Protein AF-A0A9Q8LEL9-F1 (afdb_monomer_lite)

pLDDT: mean 82.4, std 12.95, range [45.0, 96.31]

InterPro domains:
  IPR043750 Protein of unknown function DUF5695 [PF18951] (2-155)

Sequence (155 aa):
MFDSAQLRSTNPVNSKTSRSLLHSDFSNVSPTTAGKLNITRDWVQDGADLVLQATISMTKGAKAVEPGSFGFPIEFNKIFTSRTADQVTAECSLVNPYIGLGAGYLQVARLGGNVPDMVVTPSNFGIKFEAWRFLAEFNGAPYYYQSTGFKGLYS

Secondary structure (DSSP, 8-state):
----GGGS-S--EEE--SS-SEEEE-TTT-TTTTTTEEEEEEEEEETTEEEEEEEEEEPTTPPP----------------TT--HHHHHHH-EEEEEE--BTT-EEEEEETT-PSPPEEE--SSTT--B----PPPPPTTS--GGGGSTTS----

Foldseek 3Di:
DDWDQVQFDPDFDWDDDPFAPIKGWRCRTTPVCNQFKTWMWGFGDDPPDTDIDIDIDTHPPHDDDDDPDDDDWDDFAQQCPPHDPVRNQPRGWAWDWDQDFLPTKIWIARSVRDDDTDIGHDPDSVGTRHDFDFDDDDPPDDPSSVVDVRRGRTD

Structure (mmCIF, N/CA/C/O backbone):
data_AF-A0A9Q8LEL9-F1
#
_entry.id   AF-A0A9Q8LEL9-F1
#
loop_
_atom_site.group_PDB
_atom_site.id
_atom_site.type_symbol
_atom_site.label_atom_id
_atom_site.label_alt_id
_atom_site.label_comp_id
_atom_site.label_asym_id
_atom_site.label_entity_id
_atom_site.label_seq_id
_atom_site.pdbx_PDB_ins_code
_atom_site.Cartn_x
_atom_site.Cartn_y
_atom_site.Cartn_z
_atom_site.occupancy
_atom_site.B_iso_or_equiv
_atom_site.auth_seq_id
_atom_site.auth_comp_id
_atom_site.auth_asym_id
_atom_site.auth_atom_id
_atom_site.pdbx_PDB_model_num
ATOM 1 N N . MET A 1 1 ? 19.915 15.598 -7.164 1.00 46.81 1 MET A N 1
ATOM 2 C CA . MET A 1 1 ? 18.605 16.155 -6.769 1.00 46.81 1 MET A CA 1
ATOM 3 C C . MET A 1 1 ? 17.767 14.992 -6.267 1.00 46.81 1 MET A C 1
ATOM 5 O O . MET A 1 1 ? 17.663 14.009 -6.989 1.00 46.81 1 MET A O 1
ATOM 9 N N . PHE A 1 2 ? 17.295 15.042 -5.022 1.00 51.59 2 PHE A N 1
ATOM 10 C CA . PHE A 1 2 ? 16.449 13.989 -4.458 1.00 51.59 2 PHE A CA 1
ATOM 11 C C . PHE A 1 2 ? 15.036 14.108 -5.046 1.00 51.59 2 PHE A C 1
ATOM 13 O O . PHE A 1 2 ? 14.494 15.209 -5.099 1.00 51.59 2 PHE A O 1
ATOM 20 N N . ASP A 1 3 ? 14.469 12.998 -5.518 1.00 60.22 3 ASP A N 1
ATOM 21 C CA . ASP A 1 3 ? 13.067 12.922 -5.938 1.00 60.22 3 ASP A CA 1
ATOM 22 C C . ASP A 1 3 ? 12.185 12.922 -4.685 1.00 60.22 3 ASP A C 1
ATOM 24 O O . ASP A 1 3 ? 12.117 11.915 -3.979 1.00 60.22 3 ASP A O 1
ATOM 28 N N . SER A 1 4 ? 11.575 14.063 -4.362 1.00 62.59 4 SER A N 1
ATOM 29 C CA . SER A 1 4 ? 10.635 14.171 -3.247 1.00 62.59 4 SER A CA 1
ATOM 30 C C . SER A 1 4 ? 9.199 14.094 -3.757 1.00 62.59 4 SER A C 1
ATOM 32 O O . SER A 1 4 ? 8.887 14.561 -4.852 1.00 62.59 4 SER A O 1
ATOM 34 N N . ALA A 1 5 ? 8.292 13.558 -2.935 1.00 65.56 5 ALA A N 1
ATOM 35 C CA . ALA A 1 5 ? 6.870 13.493 -3.272 1.00 65.56 5 ALA A CA 1
ATOM 36 C C . ALA A 1 5 ? 6.263 14.875 -3.597 1.00 65.56 5 ALA A C 1
ATOM 38 O O . ALA A 1 5 ? 5.335 14.954 -4.391 1.00 65.56 5 ALA A O 1
ATOM 39 N N . GLN A 1 6 ? 6.823 15.964 -3.051 1.00 65.31 6 GLN A N 1
ATOM 40 C CA . GLN A 1 6 ? 6.395 17.341 -3.323 1.00 65.31 6 GLN A CA 1
ATOM 41 C C . GLN A 1 6 ? 6.681 17.798 -4.765 1.00 65.31 6 GLN A C 1
ATOM 43 O O . GLN A 1 6 ? 5.990 18.675 -5.275 1.00 65.31 6 GLN A O 1
ATOM 48 N N . LEU A 1 7 ? 7.697 17.227 -5.422 1.00 67.69 7 LEU A N 1
ATOM 49 C CA . LEU A 1 7 ? 8.067 17.560 -6.804 1.00 67.69 7 LEU A CA 1
ATOM 50 C C . LEU A 1 7 ? 7.344 16.689 -7.842 1.00 67.69 7 LEU A C 1
ATOM 52 O O . LEU A 1 7 ? 7.538 16.880 -9.044 1.00 67.69 7 LEU A O 1
ATOM 56 N N . ARG A 1 8 ? 6.533 15.725 -7.394 1.00 74.69 8 ARG A N 1
ATOM 57 C CA . ARG A 1 8 ? 5.787 14.815 -8.263 1.00 74.69 8 ARG A CA 1
ATOM 58 C C . ARG A 1 8 ? 4.420 15.396 -8.601 1.00 74.69 8 ARG A C 1
ATOM 60 O O . ARG A 1 8 ? 3.769 16.006 -7.756 1.00 74.69 8 ARG A O 1
ATOM 67 N N . SER A 1 9 ? 3.962 15.172 -9.832 1.00 79.44 9 SER A N 1
ATOM 68 C CA . SER A 1 9 ? 2.556 15.426 -10.170 1.00 79.44 9 SER A CA 1
ATOM 69 C C . SER A 1 9 ? 1.664 14.541 -9.292 1.00 79.44 9 SER A C 1
ATOM 71 O O . SER A 1 9 ? 2.020 13.411 -8.979 1.00 79.44 9 SER A O 1
ATOM 73 N N . THR A 1 10 ? 0.488 15.017 -8.900 1.00 82.50 10 THR A N 1
ATOM 74 C CA . THR A 1 10 ? -0.514 14.190 -8.201 1.00 82.50 10 THR A CA 1
ATOM 75 C C . THR A 1 10 ? -1.539 13.579 -9.157 1.00 82.50 10 THR A C 1
ATOM 77 O O . THR A 1 10 ? -2.416 12.834 -8.729 1.00 82.50 10 THR A O 1
ATOM 80 N N . ASN A 1 11 ? -1.411 13.857 -10.459 1.00 87.44 11 ASN A N 1
ATOM 81 C CA . ASN A 1 11 ? -2.366 13.471 -11.492 1.00 87.44 11 ASN A CA 1
ATOM 82 C C . ASN A 1 11 ? -1.689 12.567 -12.540 1.00 87.44 11 ASN A C 1
ATOM 84 O O . ASN A 1 11 ? -1.211 13.081 -13.560 1.00 87.44 11 ASN A O 1
ATOM 88 N N . PRO A 1 12 ? -1.609 11.240 -12.307 1.00 90.00 12 PRO A N 1
ATOM 89 C CA . PRO A 1 12 ? -1.180 10.300 -13.341 1.00 90.00 12 PRO A CA 1
ATOM 90 C C . PRO A 1 12 ? -2.164 10.303 -14.517 1.00 90.00 12 PRO A C 1
ATOM 92 O O . PRO A 1 12 ? -3.335 10.672 -14.369 1.00 90.00 12 PRO A O 1
ATOM 95 N N . VAL A 1 13 ? -1.705 9.861 -15.687 1.00 92.56 13 VAL A N 1
ATOM 96 C CA . VAL A 1 13 ? -2.573 9.712 -16.859 1.00 92.56 13 VAL A CA 1
ATOM 97 C C . VAL A 1 13 ? -3.440 8.474 -16.660 1.00 92.56 13 VAL A C 1
ATOM 99 O O . VAL A 1 13 ? -2.951 7.348 -16.655 1.00 92.56 13 VAL A O 1
ATOM 102 N N . ASN A 1 14 ? -4.741 8.682 -16.475 1.00 94.75 14 ASN A N 1
ATOM 103 C CA . ASN A 1 14 ? -5.685 7.606 -16.193 1.00 94.75 14 ASN A CA 1
ATOM 104 C C . ASN A 1 14 ? -6.493 7.223 -17.434 1.00 94.75 14 ASN A C 1
ATOM 106 O O . ASN A 1 14 ? -6.934 8.082 -18.195 1.00 94.75 14 ASN A O 1
ATOM 110 N N . SER A 1 15 ? -6.746 5.929 -17.603 1.00 94.56 15 SER A N 1
ATOM 111 C CA . SER A 1 15 ? -7.616 5.393 -18.650 1.00 94.56 15 SER A CA 1
ATOM 112 C C . SER A 1 15 ? -8.346 4.136 -18.170 1.00 94.56 15 SER A C 1
ATOM 114 O O . SER A 1 15 ? -8.002 3.547 -17.145 1.00 94.56 15 SER A O 1
ATOM 116 N N . LYS A 1 16 ? -9.391 3.733 -18.897 1.00 89.38 16 LYS A N 1
ATOM 117 C CA . LYS A 1 16 ? -10.044 2.432 -18.709 1.00 89.38 16 LYS A CA 1
ATOM 118 C C . LYS A 1 16 ? -9.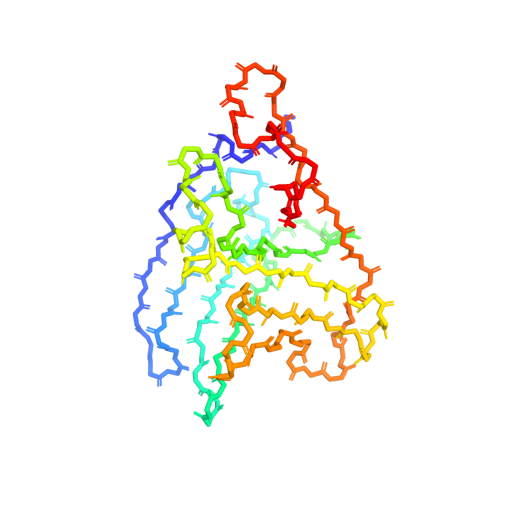535 1.470 -19.770 1.00 89.38 16 LYS A C 1
ATOM 120 O O . LYS A 1 16 ? -9.410 1.853 -20.932 1.00 89.38 16 LYS A O 1
ATOM 125 N N . THR A 1 17 ? -9.304 0.222 -19.388 1.00 87.56 17 THR A N 1
ATOM 126 C CA . THR A 1 17 ? -8.983 -0.853 -20.332 1.00 87.56 17 THR A CA 1
ATOM 127 C C . THR A 1 17 ? -10.017 -1.966 -20.203 1.00 87.56 17 THR A C 1
ATOM 129 O O . THR A 1 17 ? -10.794 -1.996 -19.254 1.00 87.56 17 THR A O 1
ATOM 132 N N . SER A 1 18 ? -10.042 -2.911 -21.144 1.00 85.56 18 SER A N 1
ATOM 133 C CA . SER A 1 18 ? -10.918 -4.086 -21.035 1.00 85.56 18 SER A CA 1
ATOM 134 C C . SER A 1 18 ? -10.528 -5.040 -19.898 1.00 85.56 18 SER A C 1
ATOM 136 O O . SER A 1 18 ? -11.306 -5.927 -19.566 1.00 85.56 18 SER A O 1
ATOM 138 N N . ARG A 1 19 ? -9.326 -4.885 -19.325 1.00 84.75 19 ARG A N 1
ATOM 139 C CA . ARG A 1 19 ? -8.739 -5.791 -18.327 1.00 84.75 19 ARG A CA 1
ATOM 140 C C . ARG A 1 19 ? -8.566 -5.160 -16.944 1.00 84.75 19 ARG A C 1
ATOM 142 O O . ARG A 1 19 ? -8.243 -5.878 -16.006 1.00 84.75 19 ARG A O 1
ATOM 149 N N . SER A 1 20 ? -8.772 -3.852 -16.807 1.00 93.56 20 SER A N 1
ATOM 150 C CA . SER A 1 20 ? -8.625 -3.134 -15.540 1.00 93.56 20 SER A CA 1
ATOM 151 C C . SER A 1 20 ? -9.767 -2.149 -15.310 1.00 93.56 20 SER A C 1
ATOM 153 O O . SER A 1 20 ? -10.236 -1.473 -16.226 1.00 93.56 20 SER A O 1
ATOM 155 N N . LEU A 1 21 ? -10.198 -2.051 -14.052 1.00 95.31 21 LEU A N 1
ATOM 156 C CA . LEU A 1 21 ? -11.154 -1.050 -13.581 1.00 95.31 21 LEU A CA 1
ATOM 157 C C . LEU A 1 21 ? -10.589 0.367 -13.743 1.00 95.31 21 LEU A C 1
ATOM 159 O O . LEU A 1 21 ? -11.326 1.310 -14.039 1.00 95.31 21 LEU A O 1
ATOM 163 N N . LEU A 1 22 ? -9.275 0.501 -13.551 1.00 95.75 22 LEU A N 1
ATOM 164 C CA . LEU A 1 22 ? -8.522 1.735 -13.727 1.00 95.75 22 LEU A CA 1
ATOM 165 C C . LEU A 1 22 ? -7.073 1.407 -14.086 1.00 95.75 22 LEU A C 1
ATOM 167 O O . LEU A 1 22 ? -6.400 0.712 -13.326 1.00 95.75 22 LEU A O 1
ATOM 171 N N . HIS A 1 23 ? -6.600 1.968 -15.195 1.00 96.31 23 HIS A N 1
ATOM 172 C CA . HIS A 1 23 ? -5.195 1.995 -15.582 1.00 96.31 23 HIS A CA 1
ATOM 173 C C . HIS A 1 23 ? -4.619 3.391 -15.324 1.00 96.31 23 HIS A C 1
ATOM 175 O O . HIS A 1 23 ? -5.200 4.387 -15.757 1.00 96.31 23 HIS A O 1
ATOM 181 N N . SER A 1 24 ? -3.479 3.464 -14.644 1.00 93.88 24 SER A N 1
ATOM 182 C CA . SER A 1 24 ? -2.731 4.693 -14.369 1.00 93.88 24 SER A CA 1
ATOM 183 C C . SER A 1 24 ? -1.325 4.586 -14.960 1.00 93.88 24 SER A C 1
ATOM 185 O O . SER A 1 24 ? -0.557 3.713 -14.560 1.00 93.88 24 SER A O 1
ATOM 187 N N . ASP A 1 25 ? -0.968 5.509 -15.847 1.00 91.75 25 ASP A N 1
ATOM 188 C CA . ASP A 1 25 ? 0.383 5.697 -16.377 1.00 91.75 25 ASP A CA 1
ATOM 189 C C . ASP A 1 25 ? 1.076 6.845 -15.625 1.00 91.75 25 ASP A C 1
ATOM 191 O O . ASP A 1 25 ? 0.520 7.938 -15.467 1.00 91.75 25 ASP A O 1
ATOM 195 N N . PHE A 1 26 ? 2.285 6.572 -15.119 1.00 89.06 26 PHE A N 1
ATOM 196 C CA . PHE A 1 26 ? 3.048 7.498 -14.281 1.00 89.06 26 PHE A CA 1
ATOM 197 C C . PHE A 1 26 ? 4.170 8.246 -15.024 1.00 89.06 26 PHE A C 1
ATOM 199 O O . PHE A 1 26 ? 5.007 8.896 -14.391 1.00 89.06 26 PHE A O 1
ATOM 206 N N . SER A 1 27 ? 4.207 8.196 -16.355 1.00 85.12 27 SER A N 1
ATOM 207 C CA . SER A 1 27 ? 5.225 8.857 -17.187 1.00 85.12 27 SER A CA 1
ATOM 208 C C . SER A 1 27 ? 5.311 10.373 -16.971 1.00 85.12 27 SER A C 1
ATOM 210 O O . SER A 1 27 ? 6.387 10.953 -17.121 1.00 85.12 27 SER A O 1
ATOM 212 N N . ASN A 1 28 ? 4.214 11.018 -16.562 1.00 84.12 28 ASN A N 1
ATOM 213 C CA . ASN A 1 28 ? 4.140 12.453 -16.275 1.00 84.12 28 ASN A CA 1
ATOM 214 C C . ASN A 1 28 ? 4.367 12.810 -14.790 1.00 84.12 28 ASN A C 1
ATOM 216 O O . ASN A 1 28 ? 4.182 13.966 -14.407 1.00 84.12 28 ASN A O 1
ATOM 220 N N . VAL A 1 29 ? 4.718 11.837 -13.941 1.00 75.88 29 VAL A N 1
ATOM 221 C CA . VAL A 1 29 ? 4.585 11.974 -12.479 1.00 75.88 29 VAL A CA 1
ATOM 222 C C . VAL A 1 29 ? 5.917 12.198 -11.768 1.00 75.88 29 VAL A C 1
ATOM 224 O O . VAL A 1 29 ? 5.928 12.845 -10.727 1.00 75.88 29 VAL A O 1
ATOM 227 N N . SER A 1 30 ? 7.051 11.762 -12.328 1.00 72.88 30 SER A N 1
ATOM 228 C CA . SER A 1 30 ? 8.377 12.044 -11.752 1.00 72.88 30 SER A CA 1
ATOM 229 C C . SER A 1 30 ? 9.416 12.414 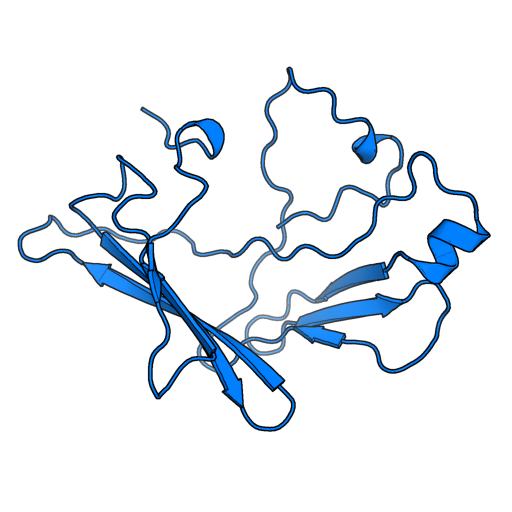-12.818 1.00 72.88 30 SER A C 1
ATOM 231 O O . SER A 1 30 ? 9.738 11.583 -13.671 1.00 72.88 30 SER A O 1
ATOM 233 N N . PRO A 1 31 ? 10.035 13.610 -12.733 1.00 67.50 31 PRO A N 1
ATOM 234 C CA . PRO A 1 31 ? 11.138 14.006 -13.613 1.00 67.50 31 PRO A CA 1
ATOM 235 C C . PRO A 1 31 ? 12.378 13.110 -13.497 1.00 67.50 31 PRO A C 1
ATOM 237 O O . PRO A 1 31 ? 13.190 13.057 -14.414 1.00 67.50 31 PRO A O 1
ATOM 240 N N . THR A 1 32 ? 12.562 12.422 -12.364 1.00 69.88 32 THR A N 1
ATOM 241 C CA . THR A 1 32 ? 13.769 11.609 -12.125 1.00 69.88 32 THR A CA 1
ATOM 242 C C . THR A 1 32 ? 13.663 10.195 -12.689 1.00 69.88 32 THR A C 1
ATOM 244 O O . THR A 1 32 ? 14.687 9.587 -13.025 1.00 69.88 32 THR A O 1
ATOM 247 N N . THR A 1 33 ? 12.434 9.682 -12.796 1.00 71.38 33 THR A N 1
ATOM 248 C CA . THR A 1 33 ? 12.122 8.382 -13.399 1.00 71.38 33 THR A CA 1
ATOM 249 C C . THR A 1 33 ? 11.770 8.506 -14.879 1.00 71.38 33 THR A C 1
ATOM 251 O O . THR A 1 33 ? 12.017 7.562 -15.636 1.00 71.38 33 THR A O 1
ATOM 254 N N . ALA A 1 34 ? 11.279 9.677 -15.305 1.00 70.88 34 ALA A N 1
ATOM 255 C CA . ALA A 1 34 ? 11.029 10.005 -16.703 1.00 70.88 34 ALA A CA 1
ATOM 256 C C . ALA A 1 34 ? 12.257 9.694 -17.577 1.00 70.88 34 ALA A C 1
ATOM 258 O O . ALA A 1 34 ? 13.383 10.104 -17.293 1.00 70.88 34 ALA A O 1
ATOM 259 N N . GLY A 1 35 ? 12.039 8.913 -18.637 1.00 76.50 35 GLY A N 1
ATOM 260 C CA . GLY A 1 35 ? 13.086 8.497 -19.576 1.00 76.50 35 GLY A CA 1
ATOM 261 C C . GLY A 1 35 ? 13.964 7.320 -19.124 1.00 76.50 35 GLY A C 1
ATOM 262 O O . GLY A 1 35 ? 14.783 6.865 -19.920 1.00 76.50 35 GLY A O 1
ATOM 263 N N . LYS A 1 36 ? 13.798 6.796 -17.899 1.00 84.19 36 LYS A N 1
ATOM 264 C CA . LYS A 1 36 ? 14.527 5.608 -17.407 1.00 84.19 36 LYS A CA 1
ATOM 265 C C . LYS A 1 36 ? 13.623 4.404 -17.184 1.00 84.19 36 LYS A C 1
ATOM 267 O O . LYS A 1 36 ? 13.960 3.307 -17.625 1.00 84.19 36 LYS A O 1
ATOM 272 N N . LEU A 1 37 ? 12.507 4.609 -16.491 1.00 87.62 37 LEU A N 1
ATOM 273 C CA . LEU A 1 37 ? 11.524 3.570 -16.215 1.00 87.62 37 LEU A CA 1
ATOM 274 C C . LEU A 1 37 ? 10.156 4.024 -16.713 1.00 87.62 37 LEU A C 1
ATOM 276 O O . LEU A 1 37 ? 9.791 5.190 -16.576 1.00 87.62 37 LEU A O 1
ATOM 280 N N . ASN A 1 38 ? 9.395 3.075 -17.237 1.00 89.44 38 ASN A N 1
ATOM 281 C CA . ASN A 1 38 ? 7.964 3.194 -17.409 1.00 89.44 38 ASN A CA 1
ATOM 282 C C . ASN A 1 38 ? 7.273 2.485 -16.241 1.00 89.44 38 ASN A C 1
ATOM 284 O O . ASN A 1 38 ? 7.566 1.318 -15.967 1.00 89.44 38 ASN A O 1
ATOM 288 N N . ILE A 1 39 ? 6.377 3.196 -15.561 1.00 89.88 39 ILE A N 1
ATOM 289 C CA . ILE A 1 39 ? 5.633 2.695 -14.408 1.00 89.88 39 ILE A CA 1
ATOM 290 C C . ILE A 1 39 ? 4.153 2.844 -14.720 1.00 89.88 39 ILE A C 1
ATOM 292 O O . ILE A 1 39 ? 3.673 3.943 -14.993 1.00 89.88 39 ILE A O 1
ATOM 296 N N . THR A 1 40 ? 3.432 1.735 -14.639 1.00 92.69 40 THR A N 1
ATOM 297 C CA . THR A 1 40 ? 1.975 1.704 -14.754 1.00 92.69 40 THR A CA 1
ATOM 298 C C . THR A 1 40 ? 1.380 0.975 -13.560 1.00 92.69 40 THR A C 1
ATOM 300 O O . THR A 1 40 ? 2.046 0.151 -12.926 1.00 92.69 40 THR A O 1
ATOM 303 N N . ARG A 1 41 ? 0.133 1.300 -13.228 1.00 93.44 41 ARG A N 1
ATOM 304 C CA . ARG A 1 41 ? -0.649 0.617 -12.199 1.00 93.44 41 ARG A CA 1
ATOM 305 C C . ARG A 1 41 ? -2.028 0.297 -12.736 1.00 93.44 41 ARG A C 1
ATOM 307 O O . ARG A 1 41 ? -2.714 1.193 -13.218 1.00 93.44 41 ARG A O 1
ATOM 314 N N . ASP A 1 42 ? -2.461 -0.932 -12.530 1.00 95.44 42 ASP A N 1
ATOM 315 C CA . ASP A 1 42 ? -3.798 -1.395 -12.848 1.00 95.44 42 ASP A CA 1
ATOM 316 C C . ASP A 1 42 ? -4.522 -1.830 -11.577 1.00 95.44 42 ASP A C 1
ATOM 318 O O . ASP A 1 42 ? -3.979 -2.556 -10.744 1.00 95.44 42 ASP A O 1
ATOM 322 N N . TRP A 1 43 ? -5.766 -1.387 -11.446 1.00 95.69 43 TRP A N 1
ATOM 323 C CA . TRP A 1 43 ? -6.723 -1.964 -10.514 1.00 95.69 43 TRP A CA 1
ATOM 324 C C . TRP A 1 43 ? -7.549 -3.002 -11.256 1.00 95.69 43 TRP A C 1
ATOM 326 O O . TRP A 1 43 ? -8.241 -2.672 -12.219 1.00 95.69 43 TRP A O 1
ATOM 336 N N . VAL A 1 44 ? -7.471 -4.250 -10.820 1.00 95.50 44 VAL A N 1
ATOM 337 C CA . VAL A 1 44 ? -8.149 -5.388 -11.441 1.00 95.50 44 VAL A CA 1
ATOM 338 C C . VAL A 1 44 ? -9.079 -6.014 -10.415 1.00 95.50 44 VAL A C 1
ATOM 340 O O . VAL A 1 44 ? -8.742 -6.095 -9.236 1.00 95.50 44 VAL A O 1
ATOM 343 N N . GLN A 1 45 ? -10.255 -6.435 -10.861 1.00 94.38 45 GLN A N 1
ATOM 344 C CA . GLN A 1 45 ? -11.150 -7.240 -10.043 1.00 94.38 45 GLN A CA 1
ATOM 345 C C . GLN A 1 45 ? -10.864 -8.718 -10.304 1.00 94.38 45 GLN A C 1
ATOM 347 O O . GLN A 1 45 ? -10.898 -9.142 -11.459 1.00 94.38 45 GLN A O 1
ATOM 352 N N . ASP A 1 46 ? -10.607 -9.481 -9.245 1.00 92.62 46 ASP A N 1
ATOM 353 C CA . ASP A 1 46 ? -10.445 -10.934 -9.296 1.00 92.62 46 ASP A CA 1
ATOM 354 C C . ASP A 1 46 ? -11.438 -11.580 -8.324 1.00 92.62 46 ASP A C 1
ATOM 356 O O . ASP A 1 46 ? -11.269 -11.549 -7.108 1.00 92.62 46 ASP A O 1
ATOM 360 N N . GLY A 1 47 ? -12.562 -12.066 -8.854 1.00 93.06 47 GLY A N 1
ATOM 361 C CA . GLY A 1 47 ? -13.686 -12.510 -8.031 1.00 93.06 47 GLY A CA 1
ATOM 362 C C . GLY A 1 47 ? -14.215 -11.396 -7.114 1.00 93.06 47 GLY A C 1
ATOM 363 O O . GLY A 1 47 ? -14.732 -10.377 -7.587 1.00 93.06 47 GLY A O 1
ATOM 364 N N . ALA A 1 48 ? -14.120 -11.621 -5.801 1.00 92.06 48 ALA A N 1
ATOM 365 C CA . ALA A 1 48 ? -14.504 -10.657 -4.767 1.00 92.06 48 ALA A CA 1
ATOM 366 C C . ALA A 1 48 ? -13.361 -9.703 -4.372 1.00 92.06 48 ALA A C 1
ATOM 368 O O . ALA A 1 48 ? -13.606 -8.732 -3.654 1.00 92.06 48 ALA A O 1
ATOM 369 N N . ASP A 1 49 ? -12.142 -9.960 -4.848 1.00 93.50 49 ASP A N 1
ATOM 370 C CA . ASP A 1 49 ? -10.945 -9.238 -4.448 1.00 93.50 49 ASP A CA 1
ATOM 371 C C . ASP A 1 49 ? -10.625 -8.086 -5.405 1.00 93.50 49 ASP A C 1
ATOM 373 O O . ASP A 1 49 ? -10.884 -8.122 -6.615 1.00 93.50 49 ASP A O 1
ATOM 377 N N . LEU A 1 50 ? -10.017 -7.044 -4.838 1.00 94.31 50 LEU A N 1
ATOM 378 C CA . LEU A 1 50 ? -9.461 -5.920 -5.575 1.00 94.31 50 LEU A CA 1
ATOM 379 C C . LEU A 1 50 ? -7.935 -6.045 -5.594 1.00 94.31 50 LEU A C 1
ATOM 381 O O . LEU A 1 50 ? -7.280 -5.937 -4.558 1.00 94.31 50 LEU A O 1
ATOM 385 N N . VAL A 1 51 ? -7.368 -6.226 -6.783 1.00 94.12 51 VAL A N 1
ATOM 386 C CA . VAL A 1 51 ? -5.935 -6.449 -6.983 1.00 94.12 51 VAL A CA 1
ATOM 387 C C . VAL A 1 51 ? -5.287 -5.199 -7.571 1.00 94.12 51 VAL A C 1
ATOM 389 O O . VAL A 1 51 ? -5.673 -4.725 -8.640 1.00 94.12 51 VAL A O 1
ATOM 392 N N . LEU A 1 52 ? -4.259 -4.687 -6.893 1.00 93.19 52 LEU A N 1
ATOM 393 C CA . LEU A 1 52 ? -3.358 -3.669 -7.430 1.00 93.19 52 LEU A CA 1
ATOM 394 C C . LEU A 1 52 ? -2.177 -4.363 -8.111 1.00 93.19 52 LEU A C 1
ATOM 396 O O . LEU A 1 52 ? -1.418 -5.086 -7.469 1.00 93.19 52 LEU A O 1
ATOM 400 N N . GLN A 1 53 ? -1.988 -4.104 -9.400 1.00 92.88 53 GLN A N 1
ATOM 401 C CA . GLN A 1 53 ? -0.834 -4.577 -10.160 1.00 92.88 53 GLN A CA 1
ATOM 402 C C . GLN A 1 53 ? 0.006 -3.378 -10.580 1.00 92.88 53 GLN A C 1
ATOM 404 O O . GLN A 1 53 ? -0.499 -2.489 -11.256 1.00 92.88 53 GLN A O 1
ATOM 409 N N . ALA A 1 54 ? 1.280 -3.333 -10.192 1.00 91.88 54 ALA A N 1
ATOM 410 C CA . ALA A 1 54 ? 2.217 -2.357 -10.739 1.00 91.88 54 ALA A CA 1
ATOM 411 C C . ALA A 1 54 ? 3.161 -3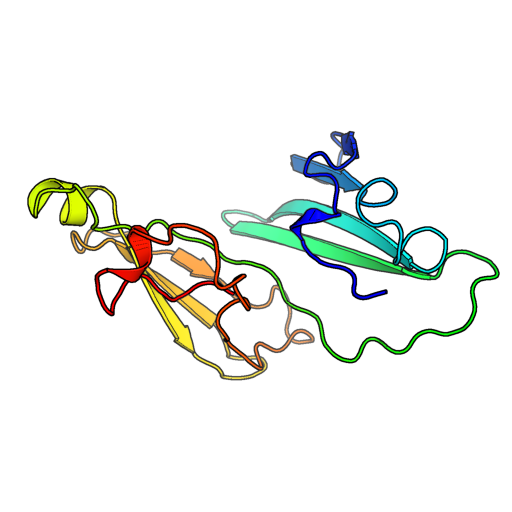.037 -11.720 1.00 91.88 54 ALA A C 1
ATOM 413 O O . ALA A 1 54 ? 3.770 -4.058 -11.400 1.00 91.88 54 ALA A O 1
ATOM 414 N N . THR A 1 55 ? 3.315 -2.432 -12.891 1.00 91.94 55 THR A N 1
ATOM 415 C CA . THR A 1 55 ? 4.266 -2.881 -13.904 1.00 91.94 55 THR A CA 1
ATOM 416 C C . THR A 1 55 ? 5.358 -1.839 -14.044 1.00 91.94 55 THR A C 1
ATOM 418 O O . THR A 1 55 ? 5.088 -0.676 -14.348 1.00 91.94 55 THR A O 1
ATOM 421 N N . ILE A 1 56 ? 6.600 -2.274 -13.841 1.00 89.69 56 ILE A N 1
ATOM 422 C CA . ILE A 1 56 ? 7.798 -1.457 -14.011 1.00 89.69 56 ILE A CA 1
ATOM 423 C C . ILE A 1 56 ? 8.598 -2.061 -15.155 1.00 89.69 56 ILE A C 1
ATOM 425 O O . ILE A 1 56 ? 8.953 -3.237 -15.126 1.00 89.69 56 ILE A O 1
ATOM 429 N N . SER A 1 57 ? 8.888 -1.257 -16.167 1.00 90.38 57 SER A N 1
ATOM 430 C CA . SER A 1 57 ? 9.746 -1.652 -17.284 1.00 90.38 57 SER A CA 1
ATOM 431 C C . SER A 1 57 ? 10.778 -0.575 -17.565 1.00 90.38 57 SER A C 1
ATOM 433 O O . SER A 1 57 ? 10.609 0.583 -17.193 1.00 90.38 57 SER A O 1
ATOM 435 N N . MET A 1 58 ? 11.879 -0.951 -18.204 1.00 89.94 58 MET A N 1
ATOM 436 C CA . MET A 1 58 ? 12.896 0.012 -18.608 1.00 89.94 58 MET A CA 1
ATOM 437 C C . MET A 1 58 ? 12.486 0.720 -19.894 1.00 89.94 58 MET A C 1
ATOM 439 O O . MET A 1 58 ? 12.004 0.090 -20.837 1.00 89.94 58 MET A O 1
ATOM 443 N N . THR A 1 59 ? 12.736 2.023 -19.965 1.00 86.50 59 THR A N 1
ATOM 444 C CA . THR A 1 59 ? 12.578 2.766 -21.215 1.00 86.50 59 THR A CA 1
ATOM 445 C C . THR A 1 59 ? 13.601 2.269 -22.236 1.00 86.50 59 THR A C 1
ATOM 447 O O . THR A 1 59 ? 14.771 2.045 -21.917 1.00 86.50 59 THR A O 1
ATOM 450 N N . LYS A 1 60 ? 13.178 2.097 -23.492 1.00 84.94 60 LYS A N 1
ATOM 451 C CA . LYS A 1 60 ? 14.060 1.633 -24.570 1.00 84.94 60 LYS A CA 1
ATOM 452 C C . LYS A 1 60 ? 15.275 2.559 -24.712 1.00 84.94 60 LYS A C 1
ATOM 454 O O . LYS A 1 60 ? 15.119 3.761 -24.899 1.00 84.94 60 LYS A O 1
ATOM 459 N N . GLY A 1 61 ? 16.477 1.983 -24.652 1.00 85.19 61 GLY A N 1
ATOM 460 C CA . GLY A 1 61 ? 17.739 2.725 -24.755 1.00 85.19 61 GLY A CA 1
ATOM 461 C C . GLY A 1 61 ? 18.195 3.410 -23.460 1.00 85.19 61 GLY A C 1
ATOM 462 O O . GLY A 1 61 ? 19.233 4.069 -23.466 1.00 85.19 61 GLY A O 1
ATOM 463 N N . ALA A 1 62 ? 17.465 3.253 -22.351 1.00 84.88 62 ALA A N 1
ATOM 464 C CA . ALA A 1 62 ? 17.912 3.728 -21.049 1.00 84.88 62 ALA A CA 1
ATOM 465 C C . ALA A 1 62 ? 19.073 2.879 -20.505 1.00 84.88 62 ALA A C 1
ATOM 467 O O . ALA A 1 62 ? 19.205 1.690 -20.800 1.00 84.88 62 ALA A O 1
ATOM 468 N N . LYS A 1 63 ? 19.910 3.495 -19.663 1.00 85.12 63 LYS A N 1
ATOM 469 C CA . LYS A 1 63 ? 20.935 2.774 -18.897 1.00 85.12 63 LYS A CA 1
ATOM 470 C C . LYS A 1 63 ? 20.275 1.828 -17.892 1.00 85.12 63 LYS A C 1
ATOM 472 O O . LYS A 1 63 ? 19.240 2.181 -17.332 1.00 85.12 63 LYS A O 1
ATOM 477 N N . ALA A 1 64 ? 20.914 0.684 -17.639 1.00 85.44 64 ALA A N 1
ATOM 478 C CA . ALA A 1 64 ? 20.510 -0.271 -16.608 1.00 85.44 64 ALA A CA 1
ATOM 479 C C . ALA A 1 64 ? 20.305 0.420 -15.246 1.00 85.44 64 ALA A C 1
ATOM 481 O O . ALA A 1 64 ? 21.098 1.279 -14.853 1.00 85.44 64 ALA A O 1
A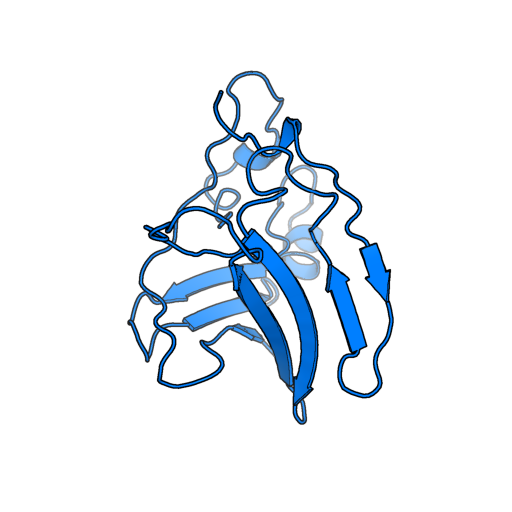TOM 482 N N . VAL A 1 65 ? 19.233 0.042 -14.549 1.00 82.94 65 VAL A N 1
ATOM 483 C CA . VAL A 1 65 ? 18.879 0.517 -13.206 1.00 82.94 65 VAL A CA 1
ATOM 484 C C . VAL A 1 65 ? 18.587 -0.706 -12.352 1.00 82.94 65 VAL A C 1
ATOM 486 O O . VAL A 1 65 ? 17.869 -1.600 -12.792 1.00 82.94 65 VAL A O 1
ATOM 489 N N . GLU A 1 66 ? 19.123 -0.722 -11.137 1.00 86.00 66 GLU A N 1
ATOM 490 C CA . GLU A 1 66 ? 18.838 -1.736 -10.127 1.00 86.00 66 GLU A CA 1
ATOM 491 C C . GLU A 1 66 ? 17.852 -1.159 -9.098 1.00 86.00 66 GLU A C 1
ATOM 493 O O . GLU A 1 66 ? 18.197 -0.215 -8.377 1.00 86.00 66 GLU A O 1
ATOM 498 N N . PRO A 1 67 ? 16.603 -1.657 -9.036 1.00 79.69 67 PRO A N 1
ATOM 499 C CA . PRO A 1 67 ? 15.668 -1.262 -7.991 1.00 79.69 67 PRO A CA 1
ATOM 500 C C . PRO A 1 67 ? 16.126 -1.832 -6.643 1.00 79.69 67 PRO A C 1
ATOM 502 O O . PRO A 1 67 ? 16.139 -3.042 -6.457 1.00 79.69 67 PRO A O 1
ATOM 505 N N . GLY A 1 68 ? 16.480 -0.967 -5.689 1.00 84.44 68 GLY A N 1
ATOM 506 C CA . GLY A 1 68 ? 16.911 -1.414 -4.356 1.00 84.44 68 GLY A CA 1
ATOM 507 C C . GLY A 1 68 ? 15.762 -1.833 -3.431 1.00 84.44 68 GLY A C 1
ATOM 508 O O . GLY A 1 68 ? 15.944 -2.650 -2.538 1.00 84.44 68 GLY A O 1
ATOM 509 N N . SER A 1 69 ? 14.573 -1.260 -3.612 1.00 84.50 69 SER A N 1
ATOM 510 C CA . SER A 1 69 ? 13.342 -1.691 -2.941 1.00 84.50 69 SER A CA 1
ATOM 511 C C . SER A 1 69 ? 12.125 -1.174 -3.699 1.00 84.50 69 SER A C 1
ATOM 513 O O . SER A 1 69 ? 12.216 -0.215 -4.471 1.00 84.50 69 SER A O 1
ATOM 515 N N . PHE A 1 70 ? 10.981 -1.809 -3.467 1.00 83.31 70 PHE A N 1
ATOM 516 C CA . PHE A 1 70 ? 9.695 -1.385 -3.996 1.00 83.31 70 PHE A CA 1
ATOM 517 C C . PHE A 1 70 ? 8.648 -1.454 -2.888 1.00 83.31 70 PHE A C 1
ATOM 519 O O . PHE A 1 70 ? 8.598 -2.424 -2.137 1.00 83.31 70 PHE A O 1
ATOM 526 N N . GLY A 1 71 ? 7.840 -0.407 -2.767 1.00 84.31 71 GLY A N 1
ATOM 527 C CA . GLY A 1 71 ? 6.828 -0.288 -1.728 1.00 84.31 71 GLY A CA 1
ATOM 528 C C . GLY A 1 71 ? 5.656 0.547 -2.215 1.00 84.31 71 GLY A C 1
ATOM 529 O O . GLY A 1 71 ? 5.804 1.367 -3.126 1.00 84.31 71 GLY A O 1
ATOM 530 N N . PHE A 1 72 ? 4.500 0.326 -1.600 1.00 81.12 72 PHE A N 1
ATOM 531 C CA . PHE A 1 72 ? 3.286 1.082 -1.864 1.00 81.12 72 PHE A CA 1
ATOM 532 C C . PHE A 1 72 ? 2.822 1.783 -0.599 1.00 81.12 72 PHE A C 1
ATOM 534 O O . PHE A 1 72 ? 2.822 1.140 0.450 1.00 81.12 72 PHE A O 1
ATOM 541 N N . PRO A 1 73 ? 2.333 3.027 -0.719 1.00 79.44 73 PRO A N 1
ATOM 542 C CA . PRO A 1 73 ? 1.557 3.619 0.345 1.00 79.44 73 PRO A CA 1
ATOM 543 C C . PRO A 1 73 ? 0.207 2.923 0.445 1.00 79.44 73 PRO A C 1
ATOM 545 O O . PRO A 1 73 ? -0.606 2.955 -0.484 1.00 79.44 73 PRO A O 1
ATOM 548 N N . ILE A 1 74 ? -0.010 2.270 1.580 1.00 82.12 74 ILE A N 1
ATOM 549 C CA . ILE A 1 74 ? -1.264 1.627 1.948 1.00 82.12 74 ILE A CA 1
ATOM 550 C C . ILE A 1 74 ? -1.867 2.414 3.104 1.00 82.12 74 ILE A C 1
ATOM 552 O O . ILE A 1 74 ? -1.434 2.294 4.251 1.00 82.12 74 ILE A O 1
ATOM 556 N N . GLU A 1 75 ? -2.888 3.209 2.789 1.00 80.06 75 GLU A N 1
ATOM 557 C CA . GLU A 1 75 ? -3.514 4.103 3.754 1.00 80.06 75 GLU A CA 1
ATOM 558 C C . GLU A 1 75 ? -4.946 3.718 4.076 1.00 80.06 75 GLU A C 1
ATOM 560 O O . GLU A 1 75 ? -5.808 3.624 3.204 1.00 80.06 75 GLU A O 1
ATOM 565 N N . PHE A 1 76 ? -5.197 3.589 5.374 1.00 86.31 76 PHE A N 1
ATOM 566 C CA . PHE A 1 76 ? -6.526 3.452 5.943 1.00 86.31 76 PHE A CA 1
ATOM 567 C C . PHE A 1 76 ? -6.776 4.572 6.948 1.00 86.31 76 PHE A C 1
ATOM 569 O O . PHE A 1 76 ? -5.849 5.107 7.567 1.00 86.31 76 PHE A O 1
ATOM 576 N N . ASN A 1 77 ? -8.045 4.941 7.116 1.00 86.38 77 ASN A N 1
ATOM 577 C CA . ASN A 1 77 ? -8.418 6.037 7.996 1.00 86.38 77 ASN A CA 1
ATOM 578 C C . ASN A 1 77 ? -8.170 5.663 9.463 1.00 86.38 77 ASN A C 1
ATOM 580 O O . ASN A 1 77 ? -8.924 4.914 10.074 1.00 86.38 77 ASN A O 1
ATOM 584 N N . LYS A 1 78 ? -7.120 6.238 10.039 1.00 81.50 78 LYS A N 1
ATOM 585 C CA . LYS A 1 78 ? -6.737 6.088 11.450 1.00 81.50 78 LYS A CA 1
ATOM 586 C C . LYS A 1 78 ? -6.704 7.431 12.188 1.00 81.50 78 LYS A C 1
ATOM 588 O O . LYS A 1 78 ? -6.119 7.541 13.258 1.00 81.50 78 LYS A O 1
ATOM 593 N N . ILE A 1 79 ? -7.295 8.486 11.619 1.00 82.81 79 ILE A N 1
ATOM 594 C CA . ILE A 1 79 ? -7.151 9.864 12.117 1.00 82.81 79 ILE A CA 1
ATOM 595 C C . ILE A 1 79 ? -8.143 10.141 13.254 1.00 82.81 79 ILE A C 1
ATOM 597 O O . ILE A 1 79 ? -9.245 10.604 13.039 1.00 82.81 79 ILE A O 1
ATOM 601 N N . PHE A 1 80 ? -7.772 9.940 14.508 1.00 85.75 80 PHE A N 1
ATOM 602 C CA . PHE A 1 80 ? -8.642 10.299 15.648 1.00 85.75 80 PHE A CA 1
ATOM 603 C C . PHE A 1 80 ? -8.685 11.805 15.995 1.00 85.75 80 PHE A C 1
ATOM 605 O O . PHE A 1 80 ? -9.340 12.195 16.954 1.00 85.75 80 PHE A O 1
ATOM 612 N N . THR A 1 81 ? -7.919 12.668 15.317 1.00 83.31 81 THR A N 1
ATOM 613 C CA . THR A 1 81 ? -7.831 14.096 15.681 1.00 83.31 81 THR A CA 1
ATOM 614 C C . THR A 1 81 ? -9.143 14.778 15.323 1.00 83.31 81 THR A C 1
ATOM 616 O O . THR A 1 81 ? -9.673 14.530 14.245 1.00 83.31 81 THR A O 1
ATOM 619 N N . SER A 1 82 ? -9.645 15.636 16.213 1.00 87.31 82 SER A N 1
ATOM 620 C CA . SER A 1 82 ? -10.916 16.349 16.023 1.00 87.31 82 SER A CA 1
ATOM 621 C C . SER A 1 82 ? -12.134 15.429 15.848 1.00 87.31 82 SER A C 1
ATOM 623 O O . SER A 1 82 ? -13.131 15.850 15.268 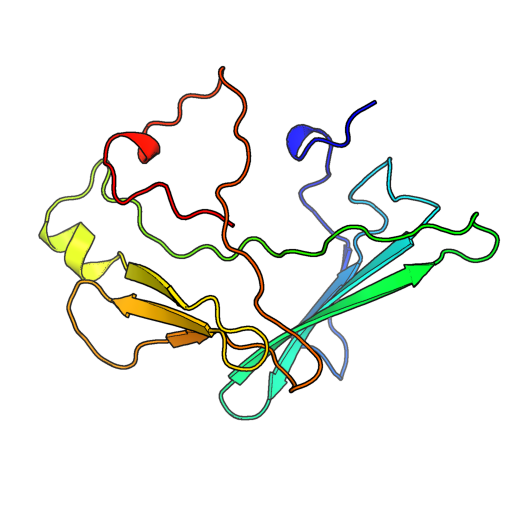1.00 87.31 82 SER A O 1
ATOM 625 N N . ARG A 1 83 ? -12.062 14.187 16.353 1.00 88.06 83 ARG A N 1
ATOM 626 C CA . ARG A 1 83 ? -13.169 13.222 16.375 1.00 88.06 83 ARG A CA 1
ATOM 627 C C . ARG A 1 83 ? -13.557 12.866 17.814 1.00 88.06 83 ARG A C 1
ATOM 629 O O . ARG A 1 83 ? -12.688 12.732 18.675 1.00 88.06 83 ARG A O 1
ATOM 636 N N . THR A 1 84 ? -14.852 12.692 18.071 1.00 93.56 84 THR A N 1
ATOM 637 C CA . THR A 1 84 ? -15.375 12.096 19.312 1.00 93.56 84 THR A CA 1
ATOM 638 C C . THR A 1 84 ? -15.090 10.592 19.357 1.00 93.56 84 THR A C 1
ATOM 640 O O . THR A 1 84 ? -14.746 9.987 18.342 1.00 93.56 84 THR A O 1
ATOM 643 N N . ALA A 1 85 ? -15.261 9.959 20.521 1.00 91.50 85 ALA A N 1
ATOM 644 C CA . ALA A 1 85 ? -15.096 8.509 20.653 1.00 91.50 85 ALA A CA 1
ATOM 645 C C . ALA A 1 85 ? -16.025 7.720 19.707 1.00 91.50 85 ALA A C 1
ATOM 647 O O . ALA A 1 85 ? -15.581 6.775 19.053 1.00 91.50 85 ALA A O 1
ATOM 648 N N . ASP A 1 86 ? -17.279 8.156 19.565 1.00 94.00 86 ASP A N 1
ATOM 649 C CA . ASP A 1 86 ? -18.247 7.528 18.658 1.00 94.00 86 ASP A CA 1
ATOM 650 C C . ASP A 1 86 ? -17.825 7.681 17.192 1.00 94.00 86 ASP A C 1
ATOM 652 O O . ASP A 1 86 ? -17.865 6.718 16.427 1.00 94.00 86 ASP A O 1
ATOM 656 N N . GLN A 1 87 ? -17.330 8.863 16.808 1.00 93.94 87 GLN A N 1
ATOM 657 C CA . GLN A 1 87 ? -16.810 9.109 15.458 1.00 93.94 87 GLN A CA 1
ATOM 658 C C . GLN A 1 87 ? -15.567 8.267 15.162 1.00 93.94 87 GLN A C 1
ATOM 660 O O . GLN A 1 87 ? -15.438 7.709 14.075 1.00 93.94 87 GLN A O 1
ATOM 665 N N . VAL A 1 88 ? -14.651 8.137 16.124 1.00 91.06 88 VAL A N 1
ATOM 666 C CA . VAL A 1 88 ? -13.478 7.262 15.990 1.00 91.06 88 VAL A CA 1
ATOM 667 C C . VAL A 1 88 ? -13.919 5.816 15.769 1.00 91.06 88 VAL A C 1
ATOM 669 O O . VAL A 1 88 ? -13.449 5.170 14.837 1.00 91.06 88 VAL A O 1
ATOM 672 N N . THR A 1 89 ? -14.861 5.333 16.574 1.00 91.88 89 THR A N 1
ATOM 673 C CA . THR A 1 89 ? -15.374 3.958 16.506 1.00 91.88 89 THR A CA 1
ATOM 674 C C . THR A 1 89 ? -16.066 3.663 15.172 1.00 91.88 89 THR A C 1
ATOM 676 O O . THR A 1 89 ? -15.879 2.586 14.604 1.00 91.88 89 THR A O 1
ATOM 679 N N . ALA A 1 90 ? -16.836 4.624 14.655 1.00 91.75 90 ALA A N 1
ATOM 680 C CA . ALA A 1 90 ? -17.595 4.474 13.419 1.00 91.75 90 ALA A CA 1
ATOM 681 C C . ALA A 1 90 ? -16.744 4.631 12.145 1.00 91.75 90 ALA A C 1
ATOM 683 O O . ALA A 1 90 ? -17.007 3.955 11.151 1.00 91.75 90 ALA A O 1
ATOM 684 N N . GLU A 1 91 ? -15.744 5.519 12.148 1.00 90.44 91 GLU A N 1
ATOM 685 C CA . GLU A 1 91 ? -15.059 5.947 10.916 1.00 90.44 91 GLU A CA 1
ATOM 686 C C . GLU A 1 91 ? -13.626 5.432 10.764 1.00 90.44 91 GLU A C 1
ATOM 688 O O . GLU A 1 91 ? -13.065 5.532 9.669 1.00 90.44 91 GLU A O 1
ATOM 693 N N . CYS A 1 92 ? -12.996 4.954 11.840 1.00 90.38 92 CYS A N 1
ATOM 694 C CA . CYS A 1 92 ? -11.576 4.618 11.824 1.00 90.38 92 CYS A CA 1
ATOM 695 C C . CYS A 1 92 ? -11.304 3.109 11.911 1.00 90.38 92 CYS A C 1
ATOM 697 O O . CYS A 1 92 ? -12.137 2.297 12.320 1.00 90.38 92 CYS A O 1
ATOM 699 N N . SER A 1 93 ? -10.084 2.745 11.528 1.00 90.00 93 SER A N 1
ATOM 700 C CA . SER A 1 93 ? -9.587 1.372 11.481 1.00 90.00 93 SER A CA 1
ATOM 701 C C . SER A 1 93 ? -8.238 1.218 12.180 1.00 90.00 93 SER A C 1
ATOM 703 O O . SER A 1 93 ? -7.440 2.156 12.238 1.00 90.00 93 SER A O 1
ATOM 705 N N . LEU A 1 94 ? -7.967 -0.002 12.636 1.00 87.31 94 LEU A N 1
ATOM 706 C CA . LEU A 1 94 ? -6.660 -0.478 13.073 1.00 87.31 94 LEU A CA 1
ATOM 707 C C . LEU A 1 94 ? -5.991 -1.226 11.924 1.00 87.31 94 LEU A C 1
ATOM 709 O O . LEU A 1 94 ? -6.633 -2.027 11.249 1.00 87.31 94 LEU A O 1
ATOM 713 N N . VAL A 1 95 ? -4.701 -0.976 11.725 1.00 88.00 95 VAL A N 1
ATOM 714 C CA . VAL A 1 95 ? -3.905 -1.585 10.659 1.00 88.00 95 VAL A CA 1
ATOM 715 C C . VAL A 1 95 ? -2.748 -2.340 11.299 1.00 88.00 95 VAL A C 1
ATOM 717 O O . VAL A 1 95 ? -1.916 -1.732 11.966 1.00 88.00 95 VAL A O 1
ATOM 720 N N . ASN A 1 96 ? -2.694 -3.654 11.096 1.00 88.38 96 ASN A N 1
ATOM 721 C CA . ASN A 1 96 ? -1.728 -4.541 11.737 1.00 88.38 96 ASN A CA 1
ATOM 722 C C . ASN A 1 96 ? -0.902 -5.278 10.671 1.00 88.38 96 ASN A C 1
ATOM 724 O O . ASN A 1 96 ? -1.408 -6.226 10.061 1.00 88.38 96 ASN A O 1
ATOM 728 N N . PRO A 1 97 ? 0.344 -4.849 10.405 1.00 91.00 97 PRO A N 1
ATOM 729 C CA . PRO A 1 97 ? 1.223 -5.543 9.476 1.00 91.00 97 PRO A CA 1
ATOM 730 C C . PRO A 1 97 ? 1.833 -6.788 10.131 1.00 91.00 97 PRO A C 1
ATOM 732 O O . PRO A 1 97 ? 2.414 -6.718 11.213 1.00 91.00 97 PRO A O 1
ATOM 735 N N . TYR A 1 98 ? 1.766 -7.918 9.436 1.00 93.38 98 TYR A N 1
ATOM 736 C CA . TYR A 1 98 ? 2.538 -9.119 9.723 1.00 93.38 98 TYR A CA 1
ATOM 737 C C . TYR A 1 98 ? 3.646 -9.266 8.676 1.00 93.38 98 TYR A C 1
ATOM 739 O O . TYR A 1 98 ? 3.393 -9.632 7.528 1.00 93.38 98 TYR A O 1
ATOM 747 N N . ILE A 1 99 ? 4.886 -8.961 9.067 1.00 93.06 99 ILE A N 1
ATOM 748 C CA . ILE A 1 99 ? 6.064 -9.049 8.192 1.00 93.06 99 ILE A CA 1
ATOM 749 C C . ILE A 1 99 ? 6.526 -10.513 8.144 1.00 93.06 99 ILE A C 1
ATOM 751 O O . ILE A 1 99 ? 7.317 -10.959 8.971 1.00 93.06 99 ILE A O 1
ATOM 755 N N . GLY A 1 100 ? 5.976 -11.268 7.193 1.00 93.19 100 GLY A N 1
ATOM 756 C CA . GLY A 1 100 ? 6.122 -12.726 7.090 1.00 93.19 100 GLY A CA 1
ATOM 757 C C . GLY A 1 100 ? 6.610 -13.224 5.728 1.00 93.19 100 GLY A C 1
ATOM 758 O O . GLY A 1 100 ? 6.356 -14.376 5.374 1.00 93.19 100 GLY A O 1
ATOM 759 N N . LEU A 1 101 ? 7.270 -12.375 4.929 1.00 91.44 101 LEU A N 1
ATOM 760 C CA . LEU A 1 101 ? 7.696 -12.689 3.558 1.00 91.44 101 LEU A CA 1
ATOM 761 C C . LEU A 1 101 ? 6.497 -13.093 2.680 1.00 91.44 101 LEU A C 1
ATOM 763 O O . LEU A 1 101 ? 5.559 -12.313 2.538 1.00 91.44 101 LEU A O 1
ATOM 767 N N . GLY A 1 102 ? 6.509 -14.293 2.091 1.00 90.38 102 GLY A N 1
ATOM 768 C CA . GLY A 1 102 ? 5.415 -14.802 1.254 1.00 90.38 102 GLY A CA 1
ATOM 769 C C . GLY A 1 102 ? 4.132 -15.135 2.025 1.00 90.38 102 GLY A C 1
ATOM 770 O O . GLY A 1 102 ? 3.090 -15.308 1.407 1.00 90.38 102 GLY A O 1
ATOM 771 N N . ALA A 1 103 ? 4.195 -15.203 3.360 1.00 91.81 103 ALA A N 1
ATOM 772 C CA . ALA A 1 103 ? 3.027 -15.330 4.235 1.00 91.81 103 ALA A CA 1
ATOM 773 C C . ALA A 1 103 ? 2.669 -14.004 4.930 1.00 91.81 103 ALA A C 1
ATOM 775 O O . ALA A 1 103 ? 1.798 -13.975 5.796 1.00 91.81 103 ALA A O 1
ATOM 776 N N . GLY A 1 104 ? 3.372 -12.915 4.605 1.00 93.50 104 GLY A N 1
ATOM 777 C CA . GLY A 1 104 ? 3.105 -11.613 5.195 1.00 93.50 104 GLY A CA 1
ATOM 778 C C . GLY A 1 104 ? 1.795 -11.015 4.686 1.00 93.50 104 GLY A C 1
ATOM 779 O O . GLY A 1 104 ? 1.405 -11.228 3.540 1.00 93.50 104 GLY A O 1
ATOM 780 N N . TYR A 1 105 ? 1.122 -10.256 5.543 1.00 93.44 105 TYR A N 1
ATOM 781 C CA . TYR A 1 105 ? -0.149 -9.609 5.225 1.00 93.44 105 TYR A CA 1
ATOM 782 C C . TYR A 1 105 ? -0.356 -8.347 6.063 1.00 93.44 105 TYR A C 1
ATOM 784 O O . TYR A 1 105 ? 0.344 -8.102 7.044 1.00 93.44 105 TYR A O 1
ATOM 792 N N . LEU A 1 106 ? -1.355 -7.558 5.689 1.00 92.25 106 LEU A N 1
ATOM 793 C CA . LEU A 1 106 ? -1.876 -6.446 6.469 1.00 92.25 106 LEU A CA 1
ATOM 794 C C . LEU A 1 106 ? -3.313 -6.764 6.869 1.00 92.25 106 LEU A C 1
ATOM 796 O O . LEU A 1 106 ? -4.158 -6.931 5.995 1.00 92.25 106 LEU A O 1
ATOM 800 N N . GLN A 1 107 ? -3.606 -6.830 8.163 1.00 92.31 107 GLN A N 1
ATOM 801 C CA . GLN A 1 107 ? -4.987 -6.922 8.632 1.00 92.31 107 GLN A CA 1
ATOM 802 C C . GLN A 1 107 ? -5.523 -5.527 8.933 1.00 92.31 107 GLN A C 1
ATOM 804 O O . GLN A 1 107 ? -4.865 -4.733 9.605 1.00 92.31 107 GLN A O 1
ATOM 809 N N . VAL A 1 108 ? -6.733 -5.252 8.460 1.00 92.19 108 VAL A N 1
ATOM 810 C CA . VAL A 1 108 ? -7.425 -3.980 8.640 1.00 92.19 108 VAL A CA 1
ATOM 811 C C . VAL A 1 108 ? -8.743 -4.251 9.345 1.00 92.19 108 VAL A C 1
ATOM 813 O O . VAL A 1 108 ? -9.669 -4.803 8.751 1.00 92.19 108 VAL A O 1
ATOM 816 N N . ALA A 1 109 ? -8.810 -3.855 10.613 1.00 91.50 109 ALA A N 1
ATOM 817 C CA . ALA A 1 109 ? -9.973 -4.064 11.462 1.00 91.50 109 ALA A CA 1
ATOM 818 C C . ALA A 1 109 ? -10.705 -2.749 11.724 1.00 91.50 109 ALA A C 1
ATOM 820 O O . ALA A 1 109 ? -10.073 -1.734 12.030 1.00 91.50 109 ALA A O 1
ATOM 821 N N . ARG A 1 110 ? -12.039 -2.742 11.636 1.00 91.69 110 ARG A N 1
ATOM 822 C CA . ARG A 1 110 ? -12.821 -1.564 12.058 1.00 91.69 110 ARG A CA 1
ATOM 823 C C . ARG A 1 110 ? -12.739 -1.396 13.571 1.00 91.69 110 ARG A C 1
ATOM 825 O O . ARG A 1 110 ? -12.849 -2.373 14.306 1.00 91.69 110 ARG A O 1
ATOM 832 N N . LEU A 1 111 ? -12.634 -0.155 14.051 1.00 89.81 111 LEU A N 1
ATOM 833 C CA . LEU A 1 111 ? -12.593 0.102 15.496 1.00 89.81 111 LEU A CA 1
ATOM 834 C C . LEU A 1 111 ? -13.877 -0.303 16.224 1.00 89.81 111 LEU A C 1
ATOM 836 O O . LEU A 1 111 ? -13.809 -0.745 17.364 1.00 89.81 111 LEU A O 1
ATOM 840 N N . GLY A 1 112 ? -15.029 -0.218 15.558 1.00 87.88 112 GLY A N 1
ATOM 841 C CA . GLY A 1 112 ? -16.297 -0.716 16.092 1.00 87.88 112 GLY A CA 1
ATOM 842 C C . GLY A 1 112 ? -16.412 -2.239 16.206 1.00 87.88 112 GLY A C 1
ATOM 843 O O . GLY A 1 112 ? -17.450 -2.709 16.654 1.00 87.88 112 GLY A O 1
ATOM 844 N N . GLY A 1 113 ? -15.407 -3.017 15.782 1.00 84.00 113 GLY A N 1
ATOM 845 C CA . GLY A 1 113 ? -15.420 -4.485 15.871 1.00 84.00 113 GLY A CA 1
ATOM 846 C C . GLY A 1 113 ? -16.399 -5.181 14.916 1.00 84.00 113 GLY A C 1
ATOM 847 O O . GLY A 1 113 ? -16.612 -6.386 15.016 1.00 84.00 113 GLY A O 1
ATOM 848 N N . ASN A 1 114 ? -17.002 -4.435 13.988 1.00 79.69 114 ASN A N 1
ATOM 849 C CA . ASN A 1 114 ? -17.958 -4.965 13.020 1.00 79.69 114 ASN A CA 1
ATOM 850 C C . ASN A 1 114 ? -17.243 -5.639 11.838 1.00 79.69 114 ASN A C 1
ATOM 852 O O . ASN A 1 114 ? -16.458 -5.000 11.129 1.00 79.69 114 ASN A O 1
ATOM 856 N N . VAL A 1 115 ? -17.609 -6.893 11.567 1.00 75.75 115 VAL A N 1
ATOM 857 C CA . VAL A 1 115 ? -17.227 -7.643 10.358 1.00 75.75 115 VAL A CA 1
ATOM 858 C C . VAL A 1 115 ? -17.971 -7.116 9.114 1.00 75.75 115 VAL A C 1
ATOM 860 O O . VAL A 1 115 ? -19.077 -6.589 9.258 1.00 75.75 115 VAL A O 1
ATOM 863 N N . PRO A 1 116 ? -17.424 -7.251 7.885 1.00 72.75 116 PRO A N 1
ATOM 864 C CA . PRO A 1 116 ? -16.194 -7.960 7.509 1.00 72.75 116 PRO A CA 1
ATOM 865 C C . PRO A 1 116 ? -14.947 -7.069 7.506 1.00 72.75 116 PRO A C 1
ATOM 867 O O . PRO A 1 116 ? -14.939 -6.010 6.877 1.00 72.75 116 PRO A O 1
ATOM 870 N N . ASP A 1 117 ? -13.888 -7.513 8.172 1.00 85.69 117 ASP A N 1
ATOM 871 C CA . ASP A 1 117 ? -12.561 -6.891 8.099 1.00 85.69 117 ASP A CA 1
ATOM 872 C C . ASP A 1 117 ? -11.882 -7.166 6.747 1.00 85.69 117 ASP A C 1
ATOM 874 O O . ASP A 1 117 ? -12.322 -8.019 5.975 1.00 85.69 117 ASP A O 1
ATOM 878 N N . MET A 1 118 ? -10.810 -6.430 6.448 1.00 91.88 118 MET A N 1
ATOM 879 C CA . MET A 1 118 ? -10.058 -6.558 5.197 1.00 91.88 118 MET A CA 1
ATOM 880 C C . MET A 1 118 ? -8.656 -7.107 5.469 1.00 91.88 118 MET A C 1
ATOM 882 O O . MET A 1 118 ? -8.022 -6.758 6.466 1.00 91.88 118 MET A O 1
ATOM 886 N N . VAL A 1 119 ? -8.149 -7.935 4.554 1.00 93.38 119 VAL A N 1
ATOM 887 C CA . VAL A 1 119 ? -6.743 -8.351 4.534 1.00 93.38 119 VAL A CA 1
ATOM 888 C C . VAL A 1 119 ? -6.119 -7.898 3.219 1.00 93.38 119 VAL A C 1
ATOM 890 O O . VAL A 1 119 ? -6.712 -8.071 2.159 1.00 93.38 119 VAL A O 1
ATOM 893 N N . VAL A 1 120 ? -4.925 -7.311 3.285 1.00 93.06 120 VAL A N 1
ATOM 894 C CA . VAL A 1 120 ? -4.084 -7.055 2.111 1.00 93.06 120 VAL A CA 1
ATOM 895 C C . VAL A 1 120 ? -2.974 -8.090 2.097 1.00 93.06 120 VAL A C 1
ATOM 897 O O . VAL A 1 120 ? -2.228 -8.216 3.069 1.00 93.06 120 VAL A O 1
ATOM 900 N N . THR A 1 121 ? -2.851 -8.817 0.996 1.00 93.19 121 THR A N 1
ATOM 901 C CA . THR A 1 121 ? -1.830 -9.847 0.811 1.00 93.19 121 THR A CA 1
ATOM 902 C C . THR A 1 121 ? -1.034 -9.592 -0.467 1.00 93.19 121 THR A C 1
ATOM 904 O O . THR A 1 121 ? -1.514 -8.925 -1.391 1.00 93.19 121 THR A O 1
ATOM 907 N N . PRO A 1 122 ? 0.191 -10.132 -0.560 1.00 91.31 122 PRO A N 1
ATOM 908 C CA . PRO A 1 122 ? 0.828 -10.364 -1.844 1.00 91.31 122 PRO A CA 1
ATOM 909 C C . PRO A 1 122 ? -0.118 -11.137 -2.773 1.00 91.31 122 PRO A C 1
ATOM 911 O O . PRO A 1 122 ? -0.661 -12.171 -2.390 1.00 91.31 122 PRO A O 1
ATOM 914 N N . SER A 1 123 ? -0.306 -10.656 -4.003 1.00 88.56 123 SER A N 1
ATOM 915 C CA . SER A 1 123 ? -1.255 -11.264 -4.948 1.00 88.56 123 SER A CA 1
ATOM 916 C C . SER A 1 123 ? -0.801 -12.622 -5.494 1.00 88.56 123 SER A C 1
ATOM 918 O O . SER A 1 123 ? -1.596 -13.354 -6.074 1.00 88.56 123 SER A O 1
ATOM 920 N N . ASN A 1 124 ? 0.478 -12.975 -5.333 1.00 86.44 124 ASN A N 1
ATOM 921 C CA . ASN A 1 124 ? 1.013 -14.288 -5.674 1.00 86.44 124 ASN A CA 1
ATOM 922 C C . ASN A 1 124 ? 2.213 -14.651 -4.783 1.00 86.44 124 ASN A C 1
ATOM 924 O O . ASN A 1 124 ? 2.832 -13.784 -4.167 1.00 86.44 124 ASN A O 1
ATOM 928 N N . PHE A 1 125 ? 2.584 -15.935 -4.780 1.00 79.94 125 PHE A N 1
ATOM 929 C CA . PHE A 1 125 ? 3.672 -16.487 -3.960 1.00 79.94 125 PHE A CA 1
ATOM 930 C C . PHE A 1 125 ? 5.071 -15.919 -4.254 1.00 79.94 125 PHE A C 1
ATOM 932 O O . PHE A 1 125 ? 5.983 -16.094 -3.447 1.00 79.94 125 PHE A O 1
ATOM 939 N N . GLY A 1 126 ? 5.271 -15.274 -5.406 1.00 87.94 126 GLY A N 1
ATOM 940 C CA . GLY A 1 126 ? 6.545 -14.656 -5.775 1.00 87.94 126 GLY A CA 1
ATOM 941 C C . GLY A 1 126 ? 6.778 -13.295 -5.116 1.00 87.94 126 GLY A C 1
ATOM 942 O O . GLY A 1 126 ? 7.915 -12.827 -5.077 1.00 87.94 126 GLY A O 1
ATOM 943 N N . ILE A 1 127 ? 5.728 -12.664 -4.586 1.00 89.31 127 ILE A N 1
ATOM 944 C CA . ILE A 1 127 ? 5.800 -11.359 -3.930 1.00 89.31 127 ILE A CA 1
ATOM 945 C C . ILE A 1 127 ? 5.925 -11.572 -2.418 1.00 89.31 127 ILE A C 1
ATOM 947 O O . ILE A 1 127 ? 5.187 -12.350 -1.817 1.00 89.31 127 ILE A O 1
ATOM 951 N N . LYS A 1 128 ? 6.866 -10.864 -1.791 1.00 91.19 128 LYS A N 1
ATOM 952 C CA . LYS A 1 128 ? 7.135 -10.953 -0.353 1.00 91.19 128 LYS A CA 1
ATOM 953 C C . LYS A 1 128 ? 6.817 -9.631 0.326 1.00 91.19 128 LYS A C 1
ATOM 955 O O . LYS A 1 128 ? 7.180 -8.570 -0.175 1.00 91.19 128 LYS A O 1
ATOM 960 N N . PHE A 1 129 ? 6.186 -9.702 1.491 1.00 91.75 129 PHE A N 1
ATOM 961 C CA . PHE A 1 129 ? 6.004 -8.553 2.365 1.00 91.75 129 PHE A CA 1
ATOM 962 C C . PHE A 1 129 ? 7.123 -8.528 3.415 1.00 91.75 129 PHE A C 1
ATOM 964 O O . PHE A 1 129 ? 7.095 -9.265 4.403 1.00 91.75 129 PHE A O 1
ATOM 971 N N . GLU A 1 130 ? 8.157 -7.733 3.134 1.00 90.88 130 GLU A N 1
ATOM 972 C CA . GLU A 1 130 ? 9.452 -7.790 3.835 1.00 90.88 130 GLU A CA 1
ATOM 973 C C . GLU A 1 130 ? 9.684 -6.630 4.808 1.00 90.88 130 GLU A C 1
ATOM 975 O O . GLU A 1 130 ? 10.538 -6.727 5.686 1.00 90.88 130 GLU A O 1
ATOM 980 N N . ALA A 1 131 ? 8.938 -5.532 4.676 1.00 89.38 131 ALA A N 1
ATOM 981 C CA . ALA A 1 131 ? 9.109 -4.360 5.522 1.00 89.38 131 ALA A CA 1
ATOM 982 C C . ALA A 1 131 ? 7.829 -3.526 5.617 1.00 89.38 131 ALA A C 1
ATOM 984 O O . ALA A 1 131 ? 7.038 -3.453 4.679 1.00 89.38 131 ALA A O 1
ATOM 985 N N . TRP A 1 132 ? 7.688 -2.835 6.745 1.00 86.25 132 TRP A N 1
ATOM 986 C CA . TRP A 1 132 ? 6.698 -1.791 6.975 1.00 86.25 132 TRP A CA 1
ATOM 987 C C . TRP A 1 132 ? 7.400 -0.625 7.664 1.00 86.25 132 TRP A C 1
ATOM 989 O O . TRP A 1 132 ? 8.116 -0.827 8.646 1.00 86.25 132 TRP A O 1
ATOM 999 N N . ARG A 1 133 ? 7.247 0.588 7.141 1.00 78.56 133 ARG A N 1
ATOM 1000 C CA . ARG 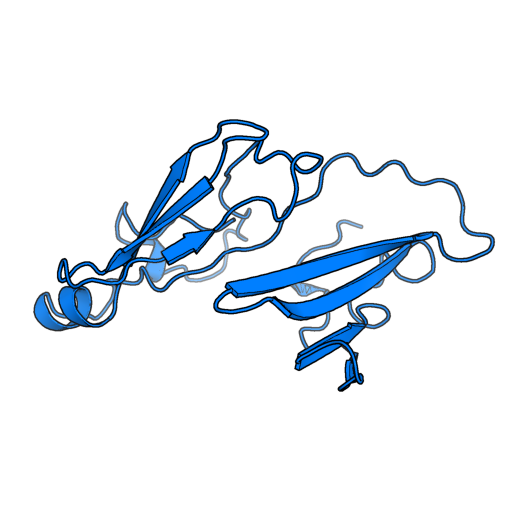A 1 133 ? 7.916 1.775 7.682 1.00 78.56 133 ARG A CA 1
ATOM 1001 C C . ARG A 1 133 ? 7.076 3.007 7.436 1.00 78.56 133 ARG A C 1
ATOM 1003 O O . ARG A 1 133 ? 6.400 3.062 6.423 1.00 78.56 133 ARG A O 1
ATOM 1010 N N . PHE A 1 134 ? 7.229 4.011 8.287 1.00 72.31 134 PHE A N 1
ATOM 1011 C CA . PHE A 1 134 ? 6.633 5.319 8.046 1.00 72.31 134 PHE A CA 1
ATOM 1012 C C . PHE A 1 134 ? 7.316 6.028 6.883 1.00 72.31 134 PHE A C 1
ATOM 1014 O O . PHE A 1 134 ? 8.536 5.924 6.701 1.00 72.31 134 PHE A O 1
ATOM 1021 N N . LEU A 1 135 ? 6.525 6.765 6.107 1.00 68.75 135 LEU A N 1
ATOM 1022 C CA . LEU A 1 135 ? 7.067 7.696 5.131 1.00 68.75 135 LEU A CA 1
ATOM 1023 C C . LEU A 1 135 ? 7.829 8.804 5.858 1.00 68.75 135 LEU A C 1
ATOM 1025 O O . LEU A 1 135 ? 7.401 9.311 6.894 1.00 68.75 135 LEU A O 1
ATOM 1029 N N . ALA A 1 136 ? 8.983 9.173 5.307 1.00 67.88 136 ALA A N 1
ATOM 1030 C CA . ALA A 1 136 ? 9.734 10.311 5.808 1.00 67.88 136 ALA A CA 1
ATOM 1031 C C . ALA A 1 136 ? 8.968 11.597 5.480 1.00 67.88 136 ALA A C 1
ATOM 1033 O O . ALA A 1 136 ? 8.727 11.913 4.313 1.00 67.88 136 ALA A O 1
ATOM 1034 N N . GLU A 1 137 ? 8.605 12.333 6.520 1.00 64.94 137 GLU A N 1
ATOM 1035 C CA . GLU A 1 137 ? 7.873 13.587 6.425 1.00 64.94 137 GLU A CA 1
ATOM 1036 C C . GLU A 1 137 ? 8.822 14.795 6.556 1.00 64.94 137 GLU A C 1
ATOM 1038 O O . GLU A 1 137 ? 9.897 14.718 7.152 1.00 64.94 137 GLU A O 1
ATOM 1043 N N . PHE A 1 138 ? 8.457 15.924 5.945 1.00 65.44 138 PHE A N 1
ATOM 1044 C CA . PHE A 1 138 ? 9.231 17.165 5.988 1.00 65.44 138 PHE A CA 1
ATOM 1045 C C . PHE A 1 138 ? 8.952 17.945 7.281 1.00 65.44 138 PHE A C 1
ATOM 1047 O O . PHE A 1 138 ? 7.839 18.406 7.502 1.00 65.44 138 PHE A O 1
ATOM 1054 N N . ASN A 1 139 ? 9.982 18.207 8.088 1.00 59.94 139 ASN A N 1
ATOM 1055 C CA . ASN A 1 139 ? 9.877 18.818 9.428 1.00 59.94 139 ASN A CA 1
ATOM 1056 C C . ASN A 1 139 ? 9.128 20.172 9.545 1.00 59.94 139 ASN A C 1
ATOM 1058 O O . ASN A 1 139 ? 8.926 20.642 10.660 1.00 59.94 139 ASN A O 1
ATOM 1062 N N . GLY A 1 140 ? 8.740 20.826 8.445 1.00 60.91 140 GLY A N 1
ATOM 1063 C CA . GLY A 1 140 ? 8.051 22.123 8.450 1.00 60.91 140 GLY A CA 1
ATOM 1064 C C . GLY A 1 140 ? 6.539 22.096 8.194 1.00 60.91 140 GLY A C 1
ATOM 1065 O O . GLY A 1 140 ? 5.932 23.165 8.196 1.00 60.91 140 GLY A O 1
ATOM 1066 N N . ALA A 1 141 ? 5.917 20.940 7.939 1.00 60.72 141 ALA A N 1
ATOM 1067 C CA . ALA A 1 141 ? 4.469 20.879 7.719 1.00 60.72 141 ALA A CA 1
ATOM 1068 C C . ALA A 1 141 ? 3.698 20.590 9.024 1.00 60.72 141 ALA A C 1
ATOM 1070 O O . ALA A 1 141 ? 4.187 19.871 9.897 1.00 60.72 141 ALA A O 1
ATOM 1071 N N . PRO A 1 142 ? 2.491 21.159 9.198 1.00 59.88 142 PRO A N 1
ATOM 1072 C CA . PRO A 1 142 ? 1.740 21.002 10.432 1.00 59.88 142 PRO A CA 1
ATOM 1073 C C . PRO A 1 142 ? 1.049 19.632 10.476 1.00 59.88 142 PRO A C 1
ATOM 1075 O O . PRO A 1 142 ? -0.094 19.454 10.050 1.00 59.88 142 PRO A O 1
ATOM 1078 N N . TYR A 1 143 ? 1.753 18.638 11.009 1.00 65.00 143 TYR A N 1
ATOM 1079 C CA . TYR A 1 143 ? 1.276 17.263 11.131 1.00 65.00 143 TYR A CA 1
ATOM 1080 C C . TYR A 1 143 ? 0.360 17.071 12.345 1.00 65.00 143 TYR A C 1
ATOM 1082 O O . TYR A 1 143 ? 0.618 16.251 13.221 1.00 65.00 143 TYR A O 1
ATOM 1090 N N . TYR A 1 144 ? -0.752 17.813 12.411 1.00 60.88 144 TYR A N 1
ATOM 1091 C CA . TYR A 1 144 ? -1.717 17.740 13.525 1.00 60.88 144 TYR A CA 1
ATOM 1092 C C . TYR A 1 144 ? -2.292 16.328 13.750 1.00 60.88 144 TYR A C 1
ATOM 1094 O O . TYR A 1 144 ? -2.799 16.002 14.828 1.00 60.88 144 TYR A O 1
ATOM 1102 N N . TYR A 1 145 ? -2.206 15.461 12.742 1.00 58.16 145 TYR A N 1
ATOM 1103 C CA . TYR A 1 145 ? -2.567 14.054 12.845 1.00 58.16 145 TYR A CA 1
ATOM 1104 C C . TYR A 1 145 ? -1.509 13.200 13.554 1.00 58.16 145 TYR A C 1
ATOM 1106 O O . TYR A 1 145 ? -1.862 12.144 14.038 1.00 58.16 145 TYR A O 1
ATOM 1114 N N . GLN A 1 146 ? -0.257 13.621 13.729 1.00 60.19 146 GLN A N 1
ATOM 1115 C CA . GLN A 1 146 ? 0.708 12.885 14.564 1.00 60.19 146 GLN A CA 1
ATOM 1116 C C . GLN A 1 146 ? 0.490 13.097 16.076 1.00 60.19 146 GLN A C 1
ATOM 1118 O O . GLN A 1 146 ? 1.201 12.530 16.898 1.00 60.19 146 GLN A O 1
ATOM 1123 N N . SER A 1 147 ? -0.524 13.876 16.470 1.00 58.78 147 SER A N 1
ATOM 1124 C CA . SER A 1 147 ? -0.814 14.239 17.869 1.00 58.78 147 SER A CA 1
ATOM 1125 C C . SER A 1 147 ? -1.162 13.073 18.800 1.00 58.78 147 SER A C 1
ATOM 1127 O O . SER A 1 147 ? -1.251 13.269 20.009 1.00 58.78 147 SER A O 1
ATOM 1129 N N . THR A 1 148 ? -1.373 11.860 18.283 1.00 54.41 148 THR A N 1
ATOM 1130 C CA . THR A 1 148 ? -1.588 10.668 19.117 1.00 54.41 148 THR A CA 1
ATOM 1131 C C . THR A 1 148 ? -0.817 9.480 18.559 1.00 54.41 148 THR A C 1
ATOM 1133 O O . THR A 1 148 ? -0.839 9.263 17.347 1.00 54.41 148 THR A O 1
ATOM 1136 N N . GLY A 1 149 ? -0.229 8.660 19.437 1.00 51.72 149 GLY A N 1
ATOM 1137 C CA . GLY A 1 149 ? 0.676 7.559 19.069 1.00 51.72 149 GLY A CA 1
ATOM 1138 C C . GLY A 1 149 ? 0.122 6.520 18.082 1.00 51.72 149 GLY A C 1
ATOM 1139 O O . GLY A 1 149 ? 0.902 5.827 17.442 1.00 51.72 149 GLY A O 1
ATOM 1140 N N . PHE A 1 150 ? -1.201 6.440 17.895 1.00 54.75 150 PHE A N 1
ATOM 1141 C CA . PHE A 1 150 ? -1.836 5.478 16.985 1.00 54.75 150 PHE A CA 1
ATOM 1142 C C . PHE A 1 150 ? -1.941 5.939 15.512 1.00 54.75 150 PHE A C 1
ATOM 1144 O O . PHE A 1 150 ? -2.328 5.176 14.632 1.00 54.75 150 PHE A O 1
ATOM 1151 N N . LYS A 1 151 ? -1.603 7.196 15.202 1.00 48.59 151 LYS A N 1
ATOM 1152 C CA . LYS A 1 151 ? -1.923 7.818 13.901 1.00 48.59 151 LYS A CA 1
ATOM 1153 C C . LYS A 1 151 ? -0.806 7.756 12.857 1.00 48.59 151 LYS A C 1
ATOM 1155 O O . LYS A 1 151 ? -1.004 8.245 11.750 1.00 48.59 151 LYS A O 1
ATOM 1160 N N . GLY A 1 152 ? 0.339 7.159 13.188 1.00 48.06 152 GLY A N 1
ATOM 1161 C CA . GLY A 1 152 ? 1.567 7.232 12.388 1.00 48.06 152 GLY A CA 1
ATOM 1162 C C . GLY A 1 152 ? 1.814 6.106 11.382 1.00 48.06 152 GLY A C 1
ATOM 1163 O O . GLY A 1 152 ? 2.796 6.190 10.671 1.00 48.06 152 GLY A O 1
ATOM 1164 N N . LEU A 1 153 ? 0.964 5.076 11.290 1.00 51.91 153 LEU A N 1
ATOM 1165 C CA . LEU A 1 153 ? 1.144 3.901 10.413 1.00 51.91 153 LEU A CA 1
ATOM 1166 C C . LEU A 1 153 ? 0.996 4.168 8.900 1.00 51.91 153 LEU A C 1
ATOM 1168 O O . LEU A 1 153 ? 0.117 3.581 8.278 1.00 51.91 153 LEU A O 1
ATOM 1172 N N . TYR A 1 154 ? 1.766 5.087 8.326 1.00 50.06 154 TYR A N 1
ATOM 1173 C CA . TYR A 1 154 ? 1.842 5.287 6.871 1.00 50.06 154 TYR A CA 1
ATOM 1174 C C . TYR A 1 154 ? 2.877 4.317 6.278 1.00 50.06 154 TYR A C 1
ATOM 1176 O O . TYR A 1 154 ? 3.814 3.968 6.993 1.00 50.06 154 TYR A O 1
ATOM 1184 N N . SER A 1 155 ? 2.715 3.859 5.032 1.00 45.00 155 SER A N 1
ATOM 1185 C CA . SER A 1 155 ? 3.728 3.053 4.302 1.00 45.00 155 SER A CA 1
ATOM 1186 C C . SER A 1 155 ? 4.222 3.729 3.033 1.00 45.00 155 SER A C 1
ATOM 1188 O O . SER A 1 155 ? 3.509 4.625 2.537 1.00 45.00 155 SER A O 1
#

Organism: Passalora fulva (NCBI:txid5499)

Radius of gyration: 17.95 Å; chains: 1; bounding box: 39×39×45 Å